Protein AF-A0A3D1RTN1-F1 (afdb_monomer_lite)

Structure (mmCIF, N/CA/C/O backbone):
data_AF-A0A3D1RTN1-F1
#
_entry.id   AF-A0A3D1RTN1-F1
#
loop_
_atom_site.group_PDB
_atom_site.id
_atom_site.type_symbol
_atom_site.label_atom_id
_atom_site.label_alt_id
_atom_site.label_comp_id
_atom_site.label_asym_id
_atom_site.label_entity_id
_atom_site.label_seq_i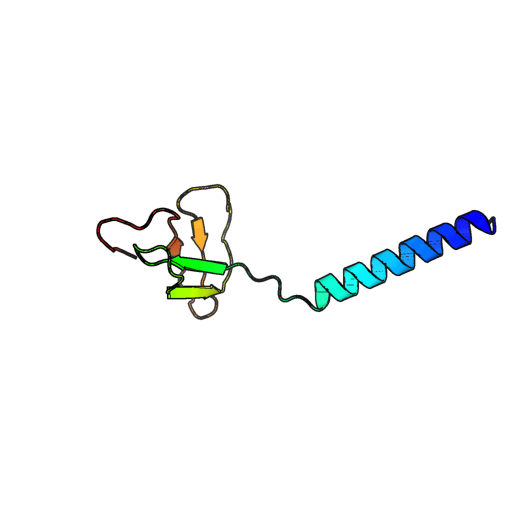d
_atom_site.pdbx_PDB_ins_code
_atom_site.Cartn_x
_atom_site.Cartn_y
_atom_site.Cartn_z
_atom_site.occupancy
_atom_site.B_iso_or_equiv
_atom_site.auth_seq_id
_atom_site.auth_comp_id
_atom_site.auth_asym_id
_atom_site.auth_atom_id
_atom_site.pdbx_PDB_model_num
ATOM 1 N N . MET A 1 1 ? 30.170 -8.956 -29.091 1.00 62.31 1 MET A N 1
ATOM 2 C CA . MET A 1 1 ? 28.777 -9.301 -28.715 1.00 62.31 1 MET A CA 1
ATOM 3 C C . MET A 1 1 ? 27.905 -9.191 -29.961 1.00 62.31 1 MET A C 1
ATOM 5 O O . MET A 1 1 ? 28.088 -8.235 -30.701 1.00 62.31 1 MET A O 1
ATOM 9 N N . ASN A 1 2 ? 27.043 -10.167 -30.266 1.00 85.12 2 ASN A N 1
ATOM 10 C CA . ASN A 1 2 ? 26.235 -10.119 -31.493 1.00 85.12 2 ASN A CA 1
ATOM 11 C C . ASN A 1 2 ? 25.159 -9.010 -31.401 1.00 85.12 2 ASN A C 1
ATOM 13 O O . ASN A 1 2 ? 24.650 -8.696 -30.323 1.00 85.12 2 ASN A O 1
ATOM 17 N N . ARG A 1 3 ? 24.821 -8.390 -32.539 1.00 87.94 3 ARG A N 1
ATOM 18 C CA . ARG A 1 3 ? 23.859 -7.273 -32.611 1.00 87.94 3 ARG A CA 1
ATOM 19 C C . ARG A 1 3 ? 22.487 -7.641 -32.030 1.00 87.94 3 ARG A C 1
ATOM 21 O O . ARG A 1 3 ? 21.836 -6.801 -31.422 1.00 87.94 3 ARG A O 1
ATOM 28 N N . SER A 1 4 ? 22.072 -8.900 -32.162 1.00 88.12 4 SER A N 1
ATOM 29 C CA . SER A 1 4 ? 20.819 -9.399 -31.590 1.00 88.12 4 SER A CA 1
ATOM 30 C C . SER A 1 4 ? 20.821 -9.412 -30.058 1.00 88.12 4 SER A C 1
ATOM 32 O O . SER A 1 4 ? 19.858 -8.930 -29.469 1.00 88.12 4 SER A O 1
ATOM 34 N N . ARG A 1 5 ? 21.891 -9.871 -29.386 1.00 92.69 5 ARG A N 1
ATOM 35 C CA . ARG A 1 5 ? 21.975 -9.810 -27.911 1.00 92.69 5 ARG A CA 1
ATOM 36 C C . ARG A 1 5 ? 22.037 -8.374 -27.409 1.00 92.69 5 ARG A C 1
ATOM 38 O O . ARG A 1 5 ? 21.426 -8.086 -26.389 1.00 92.69 5 ARG A O 1
ATOM 45 N N . LEU A 1 6 ? 22.714 -7.473 -28.127 1.00 95.06 6 LEU A N 1
ATOM 46 C CA . LEU A 1 6 ? 22.746 -6.052 -27.762 1.00 95.06 6 LEU A CA 1
ATOM 47 C C . LEU A 1 6 ? 21.334 -5.448 -27.743 1.00 95.06 6 LEU A C 1
ATOM 49 O O . LEU A 1 6 ? 20.965 -4.775 -26.787 1.00 95.06 6 LEU A O 1
ATOM 53 N N . LEU A 1 7 ? 20.527 -5.736 -28.767 1.00 94.81 7 LEU A N 1
ATOM 54 C CA . LEU A 1 7 ? 19.144 -5.260 -28.840 1.00 94.81 7 LEU A CA 1
ATOM 55 C C . LEU A 1 7 ? 18.265 -5.847 -27.729 1.00 94.81 7 LEU A C 1
ATOM 57 O O . LEU A 1 7 ? 17.423 -5.141 -27.180 1.00 94.81 7 LEU A O 1
ATOM 61 N N . VAL A 1 8 ? 18.463 -7.119 -27.378 1.00 96.56 8 VAL A N 1
ATOM 62 C CA . VAL A 1 8 ? 17.747 -7.750 -26.259 1.00 96.56 8 VAL A CA 1
ATOM 63 C C . VAL A 1 8 ? 18.127 -7.098 -24.928 1.00 96.56 8 VAL A C 1
ATOM 65 O O . VAL A 1 8 ? 17.239 -6.730 -24.165 1.00 96.56 8 VAL A O 1
ATOM 68 N N . LEU A 1 9 ? 19.421 -6.888 -24.671 1.00 97.00 9 LEU A N 1
ATOM 69 C CA . LEU A 1 9 ? 19.893 -6.219 -23.454 1.00 97.00 9 LEU A CA 1
ATOM 70 C C . LEU A 1 9 ? 19.363 -4.788 -23.346 1.00 97.00 9 LEU A C 1
ATOM 72 O O . LEU A 1 9 ? 18.940 -4.381 -22.269 1.00 97.00 9 LEU A O 1
ATOM 76 N N . LEU A 1 10 ? 19.320 -4.049 -24.458 1.00 97.31 10 LEU A N 1
ATOM 77 C CA . LEU A 1 10 ? 18.755 -2.702 -24.481 1.00 97.31 10 LEU A CA 1
ATOM 78 C C . LEU A 1 10 ? 17.264 -2.707 -24.120 1.00 97.31 10 LEU A C 1
ATOM 80 O O . LEU A 1 10 ? 16.827 -1.876 -23.333 1.00 97.31 10 LEU A O 1
ATOM 84 N N . LYS A 1 11 ? 16.483 -3.660 -24.643 1.00 97.00 11 LYS A N 1
ATOM 85 C CA . LYS A 1 11 ? 15.065 -3.800 -24.277 1.00 97.00 11 LYS A CA 1
ATOM 86 C C . LYS A 1 11 ? 14.887 -4.091 -22.789 1.00 97.00 11 LYS A C 1
ATOM 88 O O . LYS A 1 11 ? 14.048 -3.462 -22.156 1.00 97.00 11 LYS A O 1
ATOM 93 N N . ILE A 1 12 ? 15.686 -5.005 -22.234 1.00 98.12 12 ILE A N 1
ATOM 94 C CA . ILE A 1 12 ? 15.655 -5.318 -20.799 1.00 98.12 12 ILE A CA 1
ATOM 95 C C . ILE A 1 12 ? 15.995 -4.067 -19.987 1.00 98.12 12 ILE A C 1
ATOM 97 O O . ILE A 1 12 ? 15.267 -3.741 -19.059 1.00 98.12 12 ILE A O 1
ATOM 101 N N . LEU A 1 13 ? 17.036 -3.326 -20.377 1.00 98.25 13 LEU A N 1
ATOM 102 C CA . LEU A 1 13 ? 17.426 -2.085 -19.710 1.00 98.25 13 LEU A CA 1
ATOM 103 C C . LEU A 1 13 ? 16.283 -1.063 -19.696 1.00 98.25 13 LEU A C 1
ATOM 105 O O . LEU A 1 13 ? 15.990 -0.496 -18.648 1.00 98.25 13 LEU A O 1
ATOM 109 N N . VAL A 1 14 ? 15.612 -0.861 -20.833 1.00 98.25 14 VAL A N 1
ATOM 110 C CA . VAL A 1 14 ? 14.464 0.053 -20.932 1.00 98.25 14 VAL A CA 1
ATOM 111 C C . VAL A 1 14 ? 13.330 -0.380 -20.002 1.00 98.25 14 VAL A C 1
ATOM 113 O O . VAL A 1 14 ? 12.789 0.454 -19.281 1.00 98.25 14 VAL A O 1
ATOM 116 N N . VAL A 1 15 ? 12.996 -1.673 -19.971 1.00 98.31 15 VAL A N 1
ATOM 117 C CA . VAL A 1 15 ? 11.955 -2.203 -19.074 1.00 98.31 15 VAL A CA 1
ATOM 118 C C . VAL A 1 15 ? 12.344 -2.016 -17.607 1.00 98.31 15 VAL A C 1
ATOM 120 O O . VAL A 1 15 ? 11.526 -1.551 -16.821 1.00 98.31 15 VAL A O 1
ATOM 123 N N . THR A 1 16 ? 13.591 -2.308 -17.236 1.00 98.31 16 THR A N 1
ATOM 124 C CA . THR A 1 16 ? 14.087 -2.121 -15.865 1.00 98.31 16 THR A CA 1
ATOM 125 C C . THR A 1 16 ? 14.022 -0.658 -15.435 1.00 98.31 16 THR A C 1
ATOM 127 O O . THR A 1 16 ? 13.572 -0.372 -14.328 1.00 98.31 16 THR A O 1
ATOM 130 N N . ILE A 1 17 ? 14.423 0.276 -16.305 1.00 98.25 17 ILE A N 1
ATOM 131 C CA . ILE A 1 17 ? 14.330 1.716 -16.027 1.00 98.25 17 ILE A CA 1
ATOM 132 C C . ILE A 1 17 ? 12.867 2.124 -15.841 1.00 98.25 17 ILE A C 1
ATOM 134 O O . ILE A 1 17 ? 12.549 2.807 -14.872 1.00 98.25 17 ILE A O 1
ATOM 138 N N . LEU A 1 18 ? 11.970 1.675 -16.722 1.00 97.94 18 LEU A N 1
ATOM 139 C CA . LEU A 1 18 ? 10.545 1.991 -16.632 1.00 97.94 18 LEU A CA 1
ATOM 140 C C . LEU A 1 18 ? 9.934 1.491 -15.315 1.00 97.94 18 LEU A C 1
ATOM 142 O O . LEU A 1 18 ? 9.244 2.245 -14.634 1.00 97.94 18 LEU A O 1
ATOM 146 N N . LEU A 1 19 ? 10.225 0.246 -14.929 1.00 97.56 19 LEU A N 1
ATOM 147 C CA . LEU A 1 19 ? 9.772 -0.317 -13.657 1.00 97.56 19 LEU A CA 1
ATOM 148 C C . LEU A 1 19 ? 10.351 0.441 -12.461 1.00 97.56 19 LEU A C 1
ATOM 150 O O . LEU A 1 19 ? 9.622 0.700 -11.510 1.00 97.56 19 LEU A O 1
ATOM 154 N N . GLY A 1 20 ? 11.623 0.842 -12.519 1.00 96.62 20 GLY A N 1
ATOM 155 C CA . GLY A 1 20 ? 12.251 1.656 -11.478 1.00 96.62 20 GLY A CA 1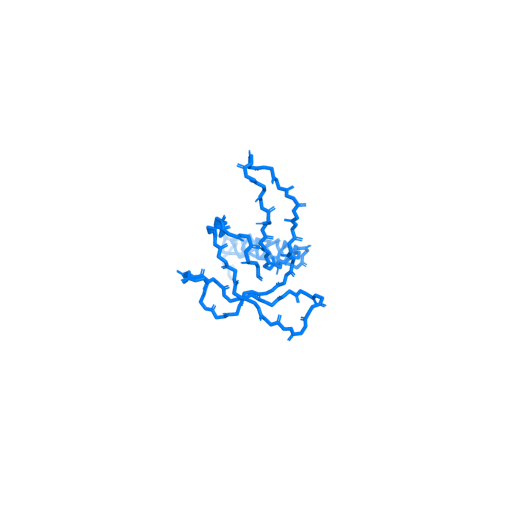
ATOM 156 C C . GLY A 1 20 ? 11.573 3.016 -11.308 1.00 96.62 20 GLY A C 1
ATOM 157 O O . GLY A 1 20 ? 11.306 3.430 -10.183 1.00 96.62 20 GLY A O 1
ATOM 158 N N . VAL A 1 21 ? 11.225 3.680 -12.415 1.00 96.88 21 VAL A N 1
ATOM 159 C CA . VAL A 1 21 ? 10.481 4.949 -12.388 1.00 96.88 21 VAL A CA 1
ATOM 160 C C . VAL A 1 21 ? 9.093 4.757 -11.782 1.00 96.88 21 VAL A C 1
ATOM 162 O O . VAL A 1 21 ? 8.716 5.527 -10.908 1.00 96.88 21 VAL A O 1
ATOM 165 N N . ILE A 1 22 ? 8.349 3.728 -12.196 1.00 95.94 22 ILE A N 1
ATOM 166 C CA . ILE A 1 22 ? 7.019 3.425 -11.639 1.00 95.94 22 ILE A CA 1
ATOM 167 C C . ILE A 1 22 ? 7.117 3.136 -10.139 1.00 95.94 22 ILE A C 1
ATOM 169 O O . ILE A 1 22 ? 6.344 3.676 -9.353 1.00 95.94 22 ILE A O 1
ATOM 173 N N . PHE A 1 23 ? 8.085 2.311 -9.737 1.00 94.62 23 PHE A N 1
ATOM 174 C CA . PHE A 1 23 ? 8.302 1.961 -8.339 1.00 94.62 23 PHE A CA 1
ATOM 175 C C . PHE A 1 23 ? 8.622 3.191 -7.484 1.00 94.62 23 PHE A C 1
ATOM 177 O O . PHE A 1 23 ? 8.099 3.307 -6.383 1.00 94.62 23 PHE A O 1
ATOM 184 N N . TYR A 1 24 ? 9.439 4.114 -7.998 1.00 92.75 24 TYR A N 1
ATOM 185 C CA . TYR A 1 24 ? 9.802 5.347 -7.300 1.00 92.75 24 TYR A CA 1
ATOM 186 C C . TYR A 1 24 ? 8.673 6.388 -7.277 1.00 92.75 24 TYR A C 1
ATOM 188 O O . TYR A 1 24 ? 8.517 7.102 -6.293 1.00 92.75 24 TYR A O 1
ATOM 196 N N . ALA A 1 25 ? 7.905 6.504 -8.363 1.00 92.56 25 ALA A N 1
ATOM 197 C CA . ALA A 1 25 ? 6.860 7.517 -8.496 1.00 92.56 25 ALA A CA 1
ATOM 198 C C . ALA A 1 25 ? 5.580 7.176 -7.716 1.00 92.56 25 ALA A C 1
ATOM 200 O O . ALA A 1 25 ? 4.801 8.076 -7.405 1.00 92.56 25 ALA A O 1
ATOM 201 N N . ILE A 1 26 ? 5.339 5.895 -7.429 1.00 90.25 26 ILE A N 1
ATOM 202 C CA . ILE A 1 26 ? 4.171 5.442 -6.673 1.00 90.25 26 ILE A CA 1
ATOM 203 C C . ILE A 1 26 ? 4.513 5.405 -5.182 1.00 90.25 26 ILE A C 1
ATOM 205 O O . ILE A 1 26 ? 5.467 4.752 -4.767 1.00 90.25 26 ILE A O 1
ATOM 209 N N . ASP A 1 27 ? 3.690 6.068 -4.369 1.00 85.56 27 ASP A N 1
ATOM 210 C CA . ASP A 1 27 ? 3.763 5.980 -2.911 1.00 85.56 27 ASP A CA 1
ATOM 211 C C . ASP A 1 27 ? 3.135 4.657 -2.441 1.00 85.56 2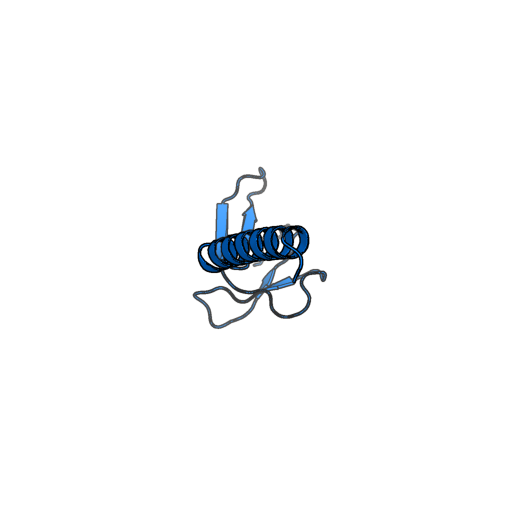7 ASP A C 1
ATOM 213 O O . ASP A 1 27 ? 1.920 4.539 -2.259 1.00 85.56 27 ASP A O 1
ATOM 217 N N . TRP A 1 28 ? 3.967 3.622 -2.312 1.00 86.00 28 TRP A N 1
ATOM 218 C CA . TRP A 1 28 ? 3.569 2.306 -1.814 1.00 86.00 28 TRP A CA 1
ATOM 219 C C . TRP A 1 28 ? 3.413 2.350 -0.289 1.00 86.00 28 TRP A C 1
ATOM 221 O O . TRP A 1 28 ? 4.334 2.004 0.451 1.00 86.00 28 TRP A O 1
ATOM 231 N N . GLN A 1 29 ? 2.249 2.795 0.184 1.00 88.38 29 GLN A N 1
ATOM 232 C CA . GLN A 1 29 ? 1.881 2.770 1.603 1.00 88.38 29 GLN A CA 1
ATOM 233 C C . GLN A 1 29 ? 0.781 1.747 1.862 1.00 88.38 29 GLN A C 1
ATOM 235 O O . GLN A 1 29 ? -0.183 1.641 1.097 1.00 88.38 29 GLN A O 1
ATOM 240 N N . ASP A 1 30 ? 0.908 1.024 2.975 1.00 91.62 30 ASP A N 1
ATOM 241 C CA . ASP A 1 30 ? -0.170 0.168 3.444 1.00 91.62 30 ASP A CA 1
ATOM 242 C C . ASP A 1 30 ? -1.332 1.042 3.920 1.00 91.62 30 ASP A C 1
ATOM 244 O O . ASP A 1 30 ? -1.150 2.127 4.485 1.00 91.62 30 ASP A O 1
ATOM 248 N N . ARG A 1 31 ? -2.551 0.557 3.707 1.00 90.44 31 ARG A N 1
ATOM 249 C CA . ARG A 1 31 ? -3.763 1.237 4.157 1.00 90.44 31 ARG A CA 1
ATOM 250 C C . ARG A 1 31 ? -4.881 0.247 4.417 1.00 90.44 31 ARG A C 1
ATOM 252 O O . ARG A 1 31 ? -4.941 -0.801 3.775 1.00 90.44 31 ARG A O 1
ATOM 259 N N . TYR A 1 32 ? -5.799 0.625 5.294 1.00 89.38 32 TYR A N 1
ATOM 260 C CA . TYR A 1 32 ? -7.095 -0.031 5.424 1.00 89.38 32 TYR A CA 1
ATOM 261 C C . TYR A 1 32 ? -8.219 0.992 5.265 1.00 89.38 32 TYR A C 1
ATOM 263 O O . TYR A 1 32 ? -8.028 2.193 5.468 1.00 89.38 32 TYR A O 1
ATOM 271 N N . ALA A 1 33 ? -9.383 0.505 4.846 1.00 88.25 33 ALA A N 1
ATOM 272 C CA . ALA A 1 33 ? -10.586 1.306 4.699 1.00 88.25 33 ALA A CA 1
ATOM 273 C C . ALA A 1 33 ? -11.561 0.957 5.822 1.00 88.25 33 ALA A C 1
ATOM 275 O O . ALA A 1 33 ? -11.810 -0.222 6.074 1.00 88.25 33 ALA A O 1
ATOM 276 N N . ILE A 1 34 ? -12.118 1.978 6.467 1.00 86.00 34 ILE A N 1
ATOM 277 C CA . ILE A 1 34 ? -13.265 1.822 7.357 1.00 86.00 34 ILE A CA 1
ATOM 278 C C . ILE A 1 34 ? -14.508 1.952 6.485 1.00 86.00 34 ILE A C 1
ATOM 280 O O . ILE A 1 34 ? -14.661 2.931 5.752 1.00 86.00 34 ILE A O 1
ATOM 284 N N . VAL A 1 35 ? -15.367 0.940 6.5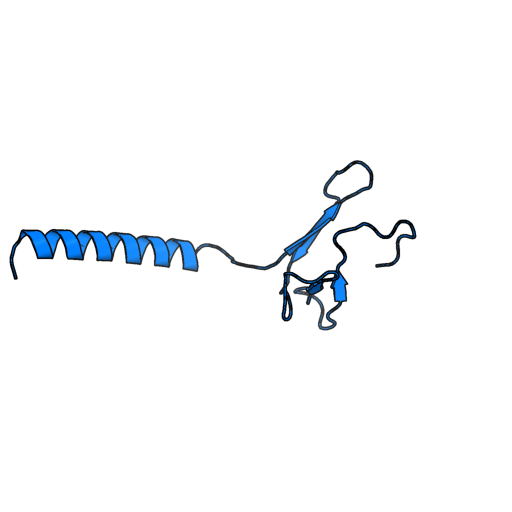38 1.00 86.12 35 VAL A N 1
ATOM 285 C CA . VAL A 1 35 ? -16.565 0.832 5.705 1.00 86.12 35 VAL A CA 1
ATOM 286 C C . VAL A 1 35 ? -17.791 0.835 6.615 1.00 86.12 35 VAL A C 1
ATOM 288 O O . VAL A 1 35 ? -17.798 0.160 7.646 1.00 86.12 35 VAL A O 1
ATOM 291 N N . ALA A 1 36 ? -18.804 1.617 6.256 1.00 82.38 36 ALA A N 1
ATOM 292 C CA . ALA A 1 36 ? -20.084 1.661 6.946 1.00 82.38 36 ALA A CA 1
ATOM 293 C C . ALA A 1 36 ? -20.887 0.370 6.715 1.00 82.38 36 ALA A C 1
ATOM 295 O O . ALA A 1 36 ? -20.563 -0.461 5.865 1.00 82.38 36 ALA A O 1
ATOM 296 N N . ALA A 1 37 ? -21.958 0.189 7.490 1.00 81.62 37 ALA A N 1
ATOM 297 C CA . ALA A 1 37 ? -22.796 -1.009 7.413 1.00 81.62 37 ALA A CA 1
ATOM 298 C C . ALA A 1 37 ? -23.497 -1.178 6.049 1.00 81.62 37 ALA A C 1
ATOM 300 O O . ALA A 1 37 ? -23.855 -2.292 5.675 1.00 81.62 37 ALA A O 1
ATOM 301 N N . ASP A 1 38 ? -23.686 -0.083 5.312 1.00 84.50 38 ASP A N 1
ATOM 302 C CA . ASP A 1 38 ? -24.229 -0.051 3.951 1.00 84.50 38 ASP A CA 1
ATOM 303 C C . ASP A 1 38 ? -23.177 -0.334 2.861 1.00 84.50 38 ASP A C 1
ATOM 305 O O . ASP A 1 38 ? -23.524 -0.444 1.684 1.00 84.50 38 ASP A O 1
ATOM 309 N N . GLY A 1 39 ? -21.908 -0.503 3.242 1.00 80.00 39 GLY A N 1
ATOM 310 C CA . GLY A 1 39 ? -20.800 -0.748 2.326 1.00 80.00 39 GLY A CA 1
ATOM 311 C C . GLY A 1 39 ? -20.106 0.517 1.816 1.00 80.00 39 GLY A C 1
ATOM 312 O O . GLY A 1 39 ? -19.174 0.394 1.018 1.00 80.00 39 GLY A O 1
ATOM 313 N N . GLU A 1 40 ? -20.510 1.715 2.251 1.00 86.81 40 GLU A N 1
ATOM 314 C CA . GLU A 1 40 ? -19.844 2.954 1.849 1.00 86.81 40 GLU A CA 1
ATOM 315 C C . GLU A 1 40 ? -18.508 3.132 2.585 1.00 86.81 40 GLU A C 1
ATOM 317 O O . GLU A 1 40 ? -18.390 2.896 3.790 1.00 86.81 40 GLU A O 1
ATOM 322 N N . GLN A 1 41 ? -17.465 3.545 1.861 1.00 85.62 41 GLN A N 1
ATOM 323 C CA . GLN A 1 41 ? -16.177 3.852 2.472 1.00 85.62 41 GLN A CA 1
ATOM 324 C C . GLN A 1 41 ? -16.269 5.166 3.253 1.00 85.62 41 GLN A C 1
ATOM 326 O O . GLN A 1 41 ? -16.424 6.232 2.667 1.00 85.62 41 GLN A O 1
ATOM 331 N N . VAL A 1 42 ? -16.096 5.082 4.570 1.00 88.81 42 VAL A N 1
ATOM 332 C CA . VAL A 1 42 ? -16.141 6.239 5.472 1.00 88.81 42 VAL A CA 1
ATOM 333 C C . VAL A 1 42 ? -14.769 6.897 5.573 1.00 88.81 42 VAL A C 1
ATOM 335 O O . VAL A 1 42 ? -14.651 8.117 5.513 1.00 88.81 42 VAL A O 1
ATOM 338 N N . GLU A 1 43 ? -13.716 6.090 5.711 1.00 89.12 43 GLU A N 1
ATOM 339 C CA . GLU A 1 43 ? -12.365 6.596 5.954 1.00 89.12 43 GLU A CA 1
ATOM 340 C C . GLU A 1 43 ? -11.297 5.682 5.339 1.00 89.12 43 GLU A C 1
ATOM 342 O O . GLU A 1 43 ? -11.489 4.475 5.174 1.00 89.12 43 GLU A O 1
ATOM 347 N N . THR A 1 44 ? -10.149 6.265 4.988 1.00 90.62 44 THR A N 1
ATOM 348 C CA . THR A 1 44 ? -8.924 5.528 4.650 1.00 90.62 44 THR A CA 1
ATOM 349 C C . THR A 1 44 ? -7.839 5.888 5.646 1.00 90.62 44 THR A C 1
ATOM 351 O O . THR A 1 44 ? -7.453 7.052 5.728 1.00 90.62 44 THR A O 1
ATOM 354 N N . VAL A 1 45 ? -7.288 4.888 6.328 1.00 91.00 45 VAL A N 1
ATOM 355 C CA . VAL A 1 45 ? -6.180 5.078 7.264 1.00 91.00 45 VAL A CA 1
ATOM 356 C C . VAL A 1 45 ? -4.897 4.552 6.631 1.00 91.00 45 VAL A C 1
ATOM 358 O O . VAL A 1 45 ? -4.793 3.369 6.301 1.00 91.00 45 VAL A O 1
ATOM 361 N N . TYR A 1 46 ? -3.923 5.444 6.450 1.00 93.50 46 TYR A N 1
ATOM 362 C CA . TYR A 1 46 ? -2.601 5.135 5.898 1.00 93.50 46 TYR A CA 1
ATOM 363 C C . TYR A 1 46 ? -1.608 4.783 7.003 1.00 93.50 46 TYR A C 1
ATOM 365 O O . TYR A 1 46 ? -1.689 5.293 8.124 1.00 93.50 46 TYR A O 1
ATOM 373 N N . GLY A 1 47 ? -0.638 3.931 6.687 1.00 93.50 47 GLY A N 1
ATOM 374 C CA . GLY A 1 47 ? 0.333 3.474 7.665 1.00 93.50 47 GLY A CA 1
ATOM 375 C C . GLY A 1 47 ? 1.163 2.298 7.176 1.00 93.50 47 GLY A C 1
ATOM 376 O O . GLY A 1 47 ? 1.606 2.263 6.028 1.00 93.50 47 GLY A O 1
ATOM 377 N N . LYS A 1 48 ? 1.408 1.354 8.083 1.00 93.00 48 LYS A N 1
ATOM 378 C CA . LYS A 1 48 ? 2.241 0.179 7.840 1.00 93.00 48 LYS A CA 1
ATOM 379 C C . LYS A 1 48 ? 1.685 -1.049 8.550 1.00 93.00 48 LYS A C 1
ATOM 381 O O . LYS A 1 48 ? 1.391 -0.990 9.744 1.00 93.00 48 LYS A O 1
ATOM 386 N N . ILE A 1 49 ? 1.623 -2.177 7.849 1.00 92.88 49 ILE A N 1
ATOM 387 C CA . ILE A 1 49 ? 1.328 -3.473 8.463 1.00 92.88 49 ILE A CA 1
ATOM 388 C C . ILE A 1 49 ? 2.574 -3.976 9.201 1.00 92.88 49 ILE A C 1
ATOM 390 O O . ILE A 1 49 ? 3.687 -4.004 8.668 1.00 92.88 49 ILE A O 1
ATOM 394 N N . LEU A 1 50 ? 2.394 -4.377 10.455 1.00 92.56 50 LEU A N 1
ATOM 395 C CA . LEU A 1 50 ? 3.450 -4.894 11.311 1.00 92.56 50 LEU A CA 1
ATOM 396 C C . LEU A 1 50 ? 3.385 -6.422 11.371 1.00 92.56 50 LEU A C 1
ATOM 398 O O . LEU A 1 50 ? 2.520 -7.006 12.014 1.00 92.56 50 LEU A O 1
ATOM 402 N N . GLY A 1 51 ? 4.357 -7.085 10.749 1.00 89.44 51 GLY A N 1
ATOM 403 C CA . GLY A 1 51 ? 4.455 -8.542 10.773 1.00 89.44 51 GLY A CA 1
ATOM 404 C C . GLY A 1 51 ? 3.593 -9.206 9.701 1.00 89.44 51 GLY A C 1
ATOM 405 O O . GLY A 1 51 ? 3.653 -8.832 8.532 1.00 89.44 51 GLY A O 1
ATOM 406 N N . ARG A 1 52 ? 2.859 -10.254 10.080 1.00 90.00 52 ARG A N 1
ATOM 407 C CA . ARG A 1 52 ? 2.076 -11.071 9.145 1.00 90.00 52 ARG A CA 1
ATOM 408 C C . ARG A 1 52 ? 0.772 -10.371 8.772 1.00 90.00 52 ARG A C 1
ATOM 410 O O . ARG A 1 52 ? -0.052 -10.104 9.637 1.00 90.00 52 ARG A O 1
ATOM 417 N N . TRP A 1 53 ? 0.587 -10.119 7.479 1.00 87.94 53 TRP A N 1
ATOM 418 C CA . TRP A 1 53 ? -0.630 -9.521 6.921 1.00 87.94 53 TRP A CA 1
ATOM 419 C C . TRP A 1 53 ? -1.756 -10.543 6.705 1.00 87.94 53 TRP A C 1
ATOM 421 O O . TRP A 1 53 ? -2.899 -10.166 6.473 1.00 87.94 53 TRP A O 1
ATOM 431 N N . ASP A 1 54 ? -1.427 -11.835 6.747 1.00 88.81 54 ASP A N 1
ATOM 432 C CA . ASP A 1 54 ? -2.332 -12.945 6.454 1.00 88.81 54 ASP A CA 1
ATOM 433 C C . ASP A 1 54 ? -3.069 -13.485 7.692 1.00 88.81 54 ASP A C 1
ATOM 435 O O . ASP A 1 54 ? -3.848 -14.431 7.582 1.00 88.81 54 ASP A O 1
ATOM 439 N N . LEU A 1 55 ? -2.823 -12.897 8.867 1.00 85.81 55 LEU A N 1
ATOM 440 C CA . LEU A 1 55 ? -3.501 -13.230 10.118 1.00 85.81 55 LEU A CA 1
ATOM 441 C C . LEU A 1 55 ? -4.652 -12.258 10.391 1.00 85.81 55 LEU A C 1
ATOM 443 O O . LEU A 1 55 ? -4.584 -11.088 10.028 1.00 85.81 55 LEU A O 1
ATOM 447 N N . GLU A 1 56 ? -5.678 -12.754 11.079 1.00 86.44 56 GLU A N 1
ATOM 448 C CA . GLU A 1 56 ? -6.818 -11.967 11.541 1.00 86.44 56 GLU A CA 1
ATOM 449 C C . GLU A 1 56 ? -6.824 -11.962 13.082 1.00 86.44 56 GLU A C 1
ATOM 451 O O . GLU A 1 56 ? -6.867 -13.047 13.676 1.00 86.44 56 GLU A O 1
ATOM 456 N N . PRO A 1 57 ? -6.788 -10.796 13.754 1.00 87.38 57 PRO A N 1
ATOM 457 C CA . PRO A 1 57 ? -6.684 -9.440 13.198 1.00 87.38 57 PRO A CA 1
ATOM 458 C C . PRO A 1 57 ? -5.271 -9.090 12.687 1.00 87.38 57 PRO A C 1
ATOM 460 O O . PRO A 1 57 ? -4.276 -9.683 13.108 1.00 87.38 57 PRO A O 1
ATOM 463 N N . VAL A 1 58 ? -5.176 -8.082 11.815 1.00 91.19 58 VAL A N 1
ATOM 464 C CA . VAL A 1 58 ? -3.910 -7.554 11.278 1.00 91.19 58 VAL A CA 1
ATOM 465 C C . VAL A 1 58 ? -3.340 -6.500 12.226 1.00 91.19 58 VAL A C 1
ATOM 467 O O . VAL A 1 58 ? -4.055 -5.614 12.682 1.00 91.19 58 VAL A O 1
ATOM 470 N N . HIS A 1 59 ? -2.039 -6.545 12.503 1.00 93.00 59 HIS A N 1
ATOM 471 C CA . HIS A 1 59 ? -1.374 -5.523 13.313 1.00 93.00 59 HIS A CA 1
ATOM 472 C C . HIS A 1 59 ? -0.944 -4.343 12.428 1.00 93.00 59 HIS A C 1
ATOM 474 O O . HIS A 1 59 ? -0.216 -4.535 11.454 1.00 93.00 59 HIS A O 1
ATOM 480 N N . PHE A 1 60 ? -1.384 -3.126 12.742 1.00 93.19 60 PHE A N 1
ATOM 481 C CA . PHE A 1 60 ? -1.216 -1.949 11.886 1.00 93.19 60 PHE A CA 1
ATOM 482 C C . PHE A 1 60 ? -0.739 -0.729 12.678 1.00 93.19 60 PHE A C 1
ATOM 484 O O . PHE A 1 60 ? -1.266 -0.430 13.744 1.00 93.19 60 PHE A O 1
ATOM 491 N N . LEU A 1 61 ? 0.227 0.014 12.141 1.00 94.19 61 LEU A N 1
ATOM 492 C CA . LEU A 1 61 ? 0.700 1.287 12.684 1.00 94.19 61 LEU A CA 1
ATOM 493 C C . LEU A 1 61 ? 0.266 2.420 11.756 1.00 94.19 61 LEU A C 1
ATOM 495 O O . LEU A 1 61 ? 0.752 2.495 10.627 1.00 94.19 61 LEU A O 1
ATOM 499 N N . ALA A 1 62 ? -0.638 3.289 12.211 1.00 93.00 62 ALA A N 1
ATOM 500 C CA . ALA A 1 62 ? -1.082 4.427 11.410 1.00 93.00 62 ALA A CA 1
ATOM 501 C C . ALA A 1 62 ? -0.005 5.520 11.356 1.00 93.00 62 ALA A C 1
ATOM 503 O O . ALA A 1 62 ? 0.721 5.730 12.326 1.00 93.00 62 ALA A O 1
ATOM 504 N N . LYS A 1 63 ? 0.083 6.217 10.218 1.00 89.94 63 LYS A N 1
ATOM 505 C CA . LYS A 1 63 ? 1.138 7.198 9.907 1.00 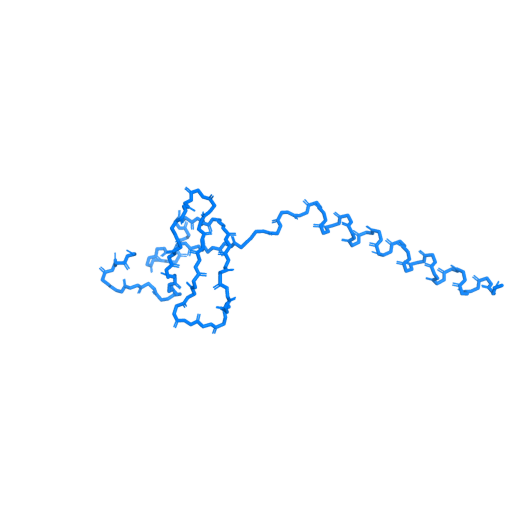89.94 63 LYS A CA 1
ATOM 506 C C . LYS A 1 63 ? 1.262 8.318 10.944 1.00 89.94 63 LYS A C 1
ATOM 508 O O . LYS A 1 63 ? 2.374 8.735 11.251 1.00 89.94 63 LYS A O 1
ATOM 513 N N . ASP A 1 64 ? 0.134 8.747 11.501 1.00 87.44 64 ASP A N 1
ATOM 514 C CA . ASP A 1 64 ? 0.049 9.872 12.439 1.00 87.44 64 ASP A CA 1
ATOM 515 C C . ASP A 1 64 ? 0.001 9.422 13.911 1.00 87.44 64 ASP A C 1
ATOM 517 O O . ASP A 1 64 ? -0.280 10.213 14.811 1.00 87.44 64 ASP A O 1
ATOM 521 N N . THR A 1 65 ? 0.266 8.139 14.178 1.00 87.12 65 THR A N 1
ATOM 522 C CA . THR A 1 65 ? 0.209 7.550 15.522 1.00 87.12 65 THR A CA 1
ATOM 523 C C . THR A 1 65 ? 1.488 6.785 15.840 1.00 87.12 65 THR A C 1
ATOM 525 O O . THR A 1 65 ? 2.045 6.116 14.976 1.00 87.12 65 THR A O 1
ATOM 528 N N . ASN A 1 66 ? 1.916 6.809 17.102 1.00 85.50 66 ASN A N 1
ATOM 529 C CA . ASN A 1 66 ? 3.019 5.963 17.580 1.00 85.50 66 ASN A CA 1
ATOM 530 C C . ASN A 1 66 ? 2.542 4.643 18.201 1.00 85.50 66 ASN A C 1
ATOM 532 O O . ASN A 1 66 ? 3.358 3.844 18.656 1.00 85.50 66 ASN A O 1
ATOM 536 N N . GLU A 1 67 ? 1.231 4.411 18.227 1.00 90.50 67 GLU A N 1
ATOM 537 C CA . GLU A 1 67 ? 0.628 3.247 18.862 1.00 90.50 67 GLU A CA 1
ATOM 538 C C . GLU A 1 67 ? 0.043 2.321 17.795 1.00 90.50 67 GLU A C 1
ATOM 540 O O . GLU A 1 67 ? -0.900 2.708 17.097 1.00 90.50 67 GLU A O 1
ATOM 545 N N . PRO A 1 68 ? 0.590 1.104 17.637 1.00 91.25 68 PRO A N 1
ATOM 546 C CA . PRO A 1 68 ? 0.024 0.139 16.720 1.00 91.25 68 PRO A CA 1
ATOM 547 C C . PRO A 1 68 ? -1.295 -0.416 17.267 1.00 91.25 68 PRO A C 1
ATOM 549 O O . PRO A 1 68 ? -1.497 -0.536 18.476 1.00 91.25 68 PRO A O 1
ATOM 552 N N . ARG A 1 69 ? -2.202 -0.757 16.355 1.00 90.50 69 ARG A N 1
ATOM 553 C CA . ARG A 1 69 ? -3.553 -1.240 16.645 1.00 90.50 69 ARG A CA 1
ATOM 554 C C . ARG A 1 69 ? -3.817 -2.545 15.910 1.00 90.50 69 ARG A C 1
ATOM 556 O O . ARG A 1 69 ? -3.220 -2.819 14.870 1.00 90.50 69 ARG A O 1
ATOM 563 N N . TRP A 1 70 ? -4.728 -3.343 16.448 1.00 89.81 70 TRP A N 1
ATOM 564 C CA . TRP A 1 70 ? -5.227 -4.539 15.778 1.00 89.81 70 TRP A CA 1
ATOM 565 C C . TRP A 1 70 ? -6.451 -4.172 14.946 1.00 89.81 70 TRP A C 1
ATOM 567 O O . TRP A 1 70 ? -7.429 -3.660 15.477 1.00 89.81 70 TRP A O 1
ATOM 577 N N . VAL A 1 71 ? -6.385 -4.421 13.643 1.00 88.94 71 VAL A N 1
ATOM 578 C CA . VAL A 1 71 ? -7.447 -4.117 12.684 1.00 88.94 71 VAL A CA 1
ATOM 579 C C . VAL A 1 71 ? -8.077 -5.426 12.230 1.00 88.94 71 VAL A C 1
ATOM 581 O O . VAL A 1 71 ? -7.409 -6.285 11.653 1.00 88.94 71 VAL A O 1
ATOM 584 N N . SER A 1 72 ? -9.367 -5.572 12.511 1.00 85.38 72 SER A N 1
ATOM 585 C CA . SER A 1 72 ? -10.194 -6.685 12.047 1.00 85.38 72 SER A CA 1
ATOM 586 C C . SER A 1 72 ? -10.886 -6.302 10.739 1.00 85.38 72 SER A C 1
ATOM 588 O O . SER A 1 72 ? -11.374 -5.183 10.584 1.00 85.38 72 SER A O 1
ATOM 590 N N . ARG A 1 73 ? -10.952 -7.235 9.794 1.00 76.81 73 ARG A N 1
ATOM 591 C CA . ARG A 1 73 ? -11.709 -7.139 8.542 1.00 76.81 73 ARG A CA 1
ATOM 592 C C . ARG A 1 73 ? -13.215 -7.190 8.788 1.00 76.81 73 ARG 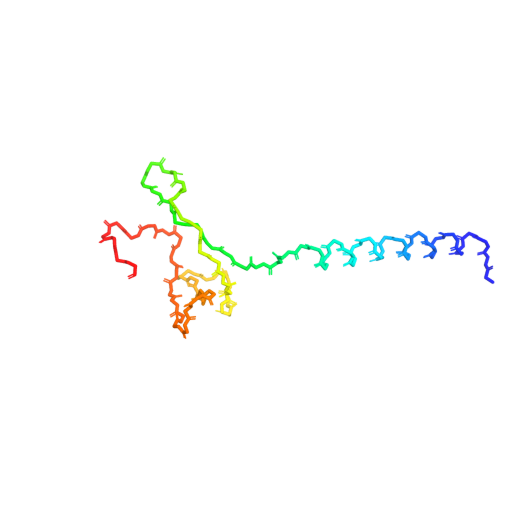A C 1
ATOM 594 O O . ARG A 1 73 ? -13.988 -6.669 7.988 1.00 76.81 73 ARG A O 1
ATOM 601 N N . ILE A 1 74 ? -13.635 -7.851 9.863 1.00 66.88 74 ILE A N 1
ATOM 602 C CA . ILE A 1 74 ? -15.039 -7.940 10.256 1.00 66.88 74 ILE A CA 1
ATOM 603 C C . ILE A 1 74 ? -15.328 -6.755 11.170 1.00 66.88 74 ILE A C 1
ATOM 605 O O . ILE A 1 74 ? -14.693 -6.634 12.221 1.00 66.88 74 ILE A O 1
ATOM 609 N N . ALA A 1 75 ? -16.276 -5.901 10.767 1.00 58.09 75 ALA A N 1
ATOM 610 C CA . ALA A 1 75 ? -16.825 -4.870 11.635 1.00 58.09 75 ALA A CA 1
ATOM 611 C C . ALA A 1 75 ? -17.278 -5.540 12.934 1.00 58.09 75 ALA A C 1
ATOM 613 O O . ALA A 1 75 ? -18.126 -6.435 12.896 1.00 58.09 75 ALA A O 1
ATOM 614 N N . ASP A 1 76 ? -16.686 -5.153 14.066 1.00 55.53 76 ASP A N 1
ATOM 615 C CA . ASP A 1 76 ? -17.187 -5.596 15.359 1.00 55.53 76 ASP A CA 1
ATOM 616 C C . ASP A 1 76 ? -18.665 -5.175 15.436 1.00 55.53 76 ASP A C 1
ATOM 618 O O . ASP A 1 76 ? -18.946 -3.973 15.378 1.00 55.53 76 ASP A O 1
ATOM 622 N N . PRO A 1 77 ? -19.627 -6.110 15.550 1.00 47.41 77 PRO A N 1
ATOM 623 C CA . PRO A 1 77 ? -21.039 -5.761 15.687 1.00 47.41 77 PRO A CA 1
ATOM 624 C C . PRO A 1 77 ? -21.322 -4.883 16.920 1.00 47.41 77 PRO A C 1
ATOM 626 O O . PRO A 1 77 ? -22.423 -4.352 17.048 1.00 47.41 77 PRO A O 1
ATOM 629 N N . GLN A 1 78 ? -20.351 -4.723 17.826 1.00 47.88 78 GLN A N 1
ATOM 630 C CA . GLN A 1 78 ? -20.421 -3.884 19.024 1.00 47.88 78 GLN A CA 1
ATOM 631 C C . GLN A 1 78 ? -19.622 -2.572 18.916 1.00 47.88 78 GLN A C 1
ATOM 633 O O . GLN A 1 78 ? -19.611 -1.796 19.873 1.00 47.88 78 GLN A O 1
ATOM 638 N N . GLY A 1 79 ? -19.003 -2.284 17.764 1.00 44.19 79 GLY A N 1
ATOM 639 C CA . GLY A 1 79 ? -18.392 -0.987 17.466 1.00 44.19 79 GLY A CA 1
ATOM 640 C C . GLY A 1 79 ? -17.158 -0.630 18.299 1.00 44.19 79 GLY A C 1
ATOM 641 O O . GLY A 1 79 ? -16.879 0.558 18.461 1.00 44.19 79 GLY A O 1
ATOM 642 N N . ARG A 1 80 ? -16.419 -1.602 18.851 1.00 42.84 80 ARG A N 1
ATOM 643 C CA . ARG A 1 80 ? -15.153 -1.312 19.535 1.00 42.84 80 ARG A CA 1
ATOM 644 C C . ARG A 1 80 ? -13.987 -1.376 18.550 1.00 42.84 80 ARG A C 1
ATOM 646 O O . ARG A 1 80 ? -13.592 -2.450 18.109 1.00 42.84 80 ARG A O 1
ATOM 653 N N . THR A 1 81 ? -13.461 -0.198 18.220 1.00 51.47 81 THR A N 1
ATOM 654 C CA . THR A 1 81 ? -12.132 0.008 17.618 1.00 51.47 81 THR A CA 1
ATOM 655 C C . THR A 1 81 ? -11.040 -0.050 18.671 1.00 51.47 81 THR A C 1
ATOM 657 O O . THR A 1 81 ? -11.275 0.545 19.750 1.00 51.47 81 THR A O 1
#

pLDDT: mean 86.59, std 12.99, range [42.84, 98.31]

Radius of gyration: 20.79 Å; chains: 1; bounding box: 53×23×52 Å

Sequence (81 aa):
MNRSRLLVLLKILVVTILLGVIFYAIDWQDRYAIVAADGEQVETVYGKILGRWDLEPVHFLAKDTNEPRWVSRIADPQGRT

Foldseek 3Di:
DDPVVVVVVVVVVVVVVVVVCVVVVDDPWDWDFDADPVRHTPDIFTFDFDPDPPDPFTWTDTPVDPDIDTHGPDQPPVRDD

Secondary structure (DSSP, 8-state):
--HHHHHHHHHHHHHHHHHHHHHHHS---EEEEEE-TTS-EEEEEEEEE-S-TTSSSEEEEETT-SS-EEE-SSPPTT---